Protein AF-A0AAC8YGW6-F1 (afdb_monomer_lite)

Radius of gyration: 18.05 Å; chains: 1; bounding box: 56×26×23 Å

Foldseek 3Di:
DDFDPDWDQALLPRHIRDGGFAWDQDDPPRDIHGPVSPPSSPDPPPPDPPQDQDPPPRDGCPDVCPPVPDPDD

Structure (mmCIF, N/CA/C/O backbone):
data_AF-A0AAC8YGW6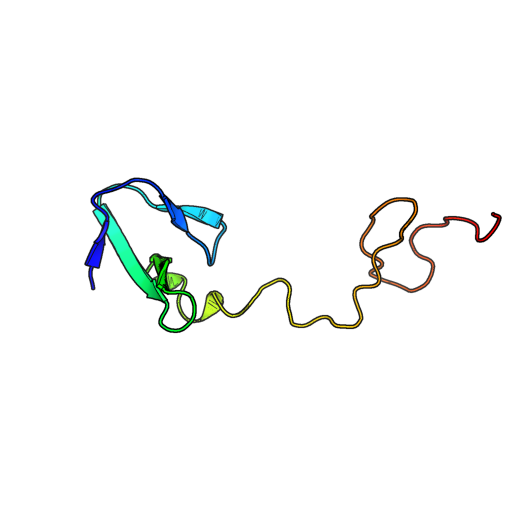-F1
#
_entry.id   AF-A0AAC8YGW6-F1
#
loop_
_atom_site.group_PDB
_atom_site.id
_atom_site.type_symbol
_atom_site.label_atom_id
_atom_site.label_alt_id
_atom_site.label_comp_id
_atom_site.label_asym_id
_atom_site.label_entity_id
_atom_site.label_seq_id
_atom_site.pdbx_PDB_ins_code
_atom_site.Cartn_x
_atom_site.Cartn_y
_atom_site.Cartn_z
_atom_site.occupancy
_atom_site.B_iso_or_equiv
_atom_site.auth_seq_id
_atom_site.auth_comp_id
_atom_site.auth_asym_id
_atom_site.auth_atom_id
_atom_site.pdbx_PDB_model_num
ATOM 1 N N . MET A 1 1 ? -13.462 1.489 6.504 1.00 72.75 1 MET A N 1
ATOM 2 C CA . MET A 1 1 ? -12.985 1.130 5.153 1.00 72.75 1 MET A CA 1
ATOM 3 C C . MET A 1 1 ? -12.988 2.375 4.282 1.00 72.75 1 MET A C 1
ATOM 5 O O . MET A 1 1 ? -14.048 2.966 4.102 1.00 72.75 1 MET A O 1
ATOM 9 N N . ILE A 1 2 ? -11.813 2.799 3.815 1.00 90.00 2 ILE A N 1
ATOM 10 C CA . ILE A 1 2 ? -11.638 3.942 2.910 1.00 90.00 2 ILE A CA 1
ATOM 11 C C . ILE A 1 2 ? -11.253 3.382 1.537 1.00 90.00 2 ILE A C 1
ATOM 13 O O . ILE A 1 2 ? -10.514 2.405 1.453 1.00 90.00 2 ILE A O 1
ATOM 17 N N . THR A 1 3 ? -11.761 3.984 0.466 1.00 94.88 3 THR A N 1
ATOM 18 C CA . THR A 1 3 ? -11.376 3.632 -0.906 1.00 94.88 3 THR A CA 1
ATOM 19 C C . THR A 1 3 ? -10.396 4.671 -1.433 1.00 94.88 3 THR A C 1
ATOM 21 O O . THR A 1 3 ? -10.653 5.876 -1.331 1.00 94.88 3 THR A O 1
ATOM 24 N N . ALA A 1 4 ? -9.274 4.217 -1.981 1.00 93.50 4 ALA A N 1
ATOM 25 C CA . ALA A 1 4 ? -8.267 5.079 -2.570 1.00 93.50 4 ALA A CA 1
ATOM 26 C C . ALA A 1 4 ? -8.833 5.827 -3.784 1.00 93.50 4 ALA A C 1
ATOM 28 O O . ALA A 1 4 ? -9.536 5.260 -4.617 1.00 93.50 4 ALA A O 1
ATOM 29 N N . ARG A 1 5 ? -8.511 7.121 -3.867 1.00 93.69 5 ARG A N 1
ATOM 30 C CA . ARG A 1 5 ? -8.792 8.001 -5.020 1.00 93.69 5 ARG A CA 1
ATOM 31 C C . ARG A 1 5 ? -7.525 8.676 -5.539 1.00 93.69 5 ARG A C 1
ATOM 33 O O . ARG A 1 5 ? -7.550 9.770 -6.096 1.00 93.69 5 ARG A O 1
ATOM 40 N N . PHE A 1 6 ? -6.394 8.063 -5.226 1.00 91.75 6 PHE A N 1
ATOM 41 C CA . PHE A 1 6 ? -5.058 8.549 -5.505 1.00 91.75 6 PHE A CA 1
ATOM 42 C C . PHE A 1 6 ? -4.154 7.350 -5.755 1.00 91.75 6 PHE A C 1
ATOM 44 O O . PHE A 1 6 ? -4.456 6.236 -5.329 1.00 91.75 6 PHE A O 1
ATOM 51 N N . THR A 1 7 ? -3.021 7.603 -6.400 1.00 93.50 7 THR A N 1
ATOM 52 C CA . THR A 1 7 ? -1.960 6.611 -6.539 1.00 93.50 7 THR A CA 1
ATOM 53 C C . THR A 1 7 ? -0.864 6.907 -5.526 1.00 93.50 7 THR A C 1
ATOM 55 O O . THR A 1 7 ? -0.343 8.021 -5.481 1.00 93.50 7 THR A O 1
ATOM 58 N N . ALA A 1 8 ? -0.517 5.923 -4.703 1.00 91.19 8 ALA A N 1
ATOM 59 C CA . ALA A 1 8 ? 0.580 6.011 -3.740 1.00 91.19 8 ALA A CA 1
ATOM 60 C C . ALA A 1 8 ? 1.272 4.655 -3.610 1.00 91.19 8 ALA A C 1
ATOM 62 O O . ALA A 1 8 ? 0.825 3.663 -4.173 1.00 91.19 8 ALA A O 1
ATOM 63 N N . ARG A 1 9 ? 2.369 4.591 -2.859 1.00 92.44 9 ARG A N 1
ATOM 64 C CA . ARG A 1 9 ? 3.016 3.323 -2.522 1.00 92.44 9 ARG A CA 1
ATOM 65 C C . ARG A 1 9 ? 2.514 2.855 -1.159 1.00 92.44 9 ARG A C 1
ATOM 67 O O . ARG A 1 9 ? 2.607 3.613 -0.199 1.00 92.44 9 ARG A O 1
ATOM 74 N N . CYS A 1 10 ? 1.995 1.631 -1.081 1.00 90.00 10 CYS A N 1
ATOM 75 C CA . CYS A 1 10 ? 1.636 1.000 0.185 1.00 90.00 10 CYS A CA 1
ATOM 76 C C . CYS A 1 10 ? 2.900 0.780 1.015 1.00 90.00 10 CYS A C 1
ATOM 78 O O . CYS A 1 10 ? 3.861 0.182 0.526 1.00 90.00 10 CYS A O 1
ATOM 80 N N . TRP A 1 11 ? 2.890 1.227 2.268 1.00 85.38 11 TRP A N 1
ATOM 81 C CA . TRP A 1 11 ? 4.038 1.045 3.154 1.00 85.38 11 TRP A CA 1
ATOM 82 C C . TRP A 1 11 ? 4.233 -0.406 3.615 1.00 85.38 11 TRP A C 1
ATOM 84 O O . TRP A 1 11 ? 5.365 -0.842 3.764 1.00 85.38 11 TRP A O 1
ATOM 94 N N . GLY A 1 12 ? 3.157 -1.187 3.761 1.00 85.12 12 GLY A N 1
ATOM 95 C CA . GLY A 1 12 ? 3.255 -2.579 4.223 1.00 85.12 12 GLY A CA 1
ATOM 96 C C . GLY A 1 12 ? 3.820 -3.549 3.177 1.00 85.12 12 GLY A C 1
ATOM 97 O O . GLY A 1 12 ? 4.646 -4.393 3.497 1.00 85.12 12 GLY A O 1
ATOM 98 N N . CYS A 1 13 ? 3.405 -3.431 1.909 1.00 87.06 13 CYS A N 1
ATOM 99 C CA . CYS A 1 13 ? 3.796 -4.376 0.847 1.00 87.06 13 CYS A CA 1
ATOM 100 C C . CYS A 1 13 ? 4.629 -3.759 -0.286 1.00 87.06 13 CYS A C 1
ATOM 102 O O . CYS A 1 13 ? 4.929 -4.434 -1.272 1.00 87.06 13 CYS A O 1
ATOM 104 N N . HIS A 1 14 ? 4.947 -2.464 -0.202 1.00 87.81 14 HIS A N 1
ATOM 105 C CA . HIS A 1 14 ? 5.712 -1.700 -1.197 1.00 87.81 14 HIS A CA 1
ATOM 106 C C . HIS A 1 14 ? 5.132 -1.673 -2.624 1.00 87.81 14 HIS A C 1
ATOM 108 O O . HIS A 1 14 ? 5.773 -1.120 -3.526 1.00 87.81 14 HIS A O 1
ATOM 114 N N . SER A 1 15 ? 3.927 -2.211 -2.824 1.00 89.25 15 SER A N 1
ATOM 115 C CA . SER A 1 15 ? 3.181 -2.178 -4.085 1.00 89.25 15 SER A CA 1
ATOM 116 C C . SER A 1 15 ? 2.400 -0.872 -4.233 1.00 89.25 15 SER A C 1
ATOM 118 O O . SER A 1 15 ? 2.203 -0.140 -3.260 1.00 89.25 15 SER A O 1
ATOM 120 N N . LEU A 1 16 ? 1.973 -0.553 -5.454 1.00 95.06 16 LEU A N 1
ATOM 121 C CA . LEU A 1 16 ? 1.149 0.627 -5.700 1.00 95.06 16 LEU A CA 1
ATOM 122 C C . LEU A 1 16 ? -0.270 0.413 -5.168 1.00 95.06 16 LEU A C 1
ATOM 124 O O . LEU A 1 16 ? -0.875 -0.617 -5.432 1.00 95.06 16 LEU A O 1
ATOM 128 N N . ILE A 1 17 ? -0.766 1.422 -4.463 1.00 95.12 17 ILE A N 1
ATOM 129 C CA . ILE A 1 17 ? -2.180 1.672 -4.199 1.00 95.12 17 ILE A CA 1
ATOM 130 C C . ILE A 1 17 ? -2.722 2.397 -5.430 1.00 95.12 17 ILE A C 1
ATOM 132 O O . ILE A 1 17 ? -2.157 3.419 -5.832 1.00 95.12 17 ILE A O 1
ATOM 136 N N . LEU A 1 18 ? -3.796 1.889 -6.018 1.00 96.06 18 LEU A N 1
ATOM 137 C CA . LEU A 1 18 ? -4.490 2.444 -7.175 1.00 96.06 18 LEU A CA 1
ATOM 138 C C . LEU A 1 18 ? -5.870 2.990 -6.784 1.00 96.06 18 LEU A C 1
ATOM 140 O O . LEU A 1 18 ? -6.365 2.777 -5.679 1.00 96.06 18 LEU A O 1
ATOM 144 N N . ASP A 1 19 ? -6.505 3.718 -7.704 1.00 95.81 19 ASP A N 1
ATOM 145 C CA . ASP A 1 19 ? -7.899 4.141 -7.535 1.00 95.81 19 ASP A CA 1
ATOM 146 C C . ASP A 1 19 ? -8.811 2.915 -7.378 1.00 95.81 19 ASP A C 1
ATOM 148 O O . ASP A 1 19 ? -8.705 1.948 -8.133 1.00 95.81 19 ASP A O 1
ATOM 152 N N . GLY A 1 20 ? -9.692 2.953 -6.380 1.00 93.56 20 GLY A N 1
ATOM 153 C CA . GLY A 1 20 ? -10.593 1.845 -6.067 1.00 93.56 20 GLY A CA 1
ATOM 154 C C . GLY A 1 20 ? -10.051 0.839 -5.049 1.00 93.56 20 GLY A C 1
ATOM 155 O O . GLY A 1 20 ? -10.845 0.059 -4.520 1.00 93.56 20 GLY A O 1
ATOM 156 N N . ASP A 1 21 ? -8.759 0.877 -4.708 1.00 93.88 21 ASP A N 1
ATOM 157 C CA . ASP A 1 21 ? -8.203 -0.032 -3.704 1.00 93.88 21 ASP A CA 1
ATOM 158 C C . ASP A 1 21 ? -8.755 0.249 -2.302 1.00 93.88 21 ASP A C 1
ATOM 160 O O . ASP A 1 21 ? -8.967 1.395 -1.889 1.00 93.88 21 ASP A O 1
ATOM 164 N N . ALA A 1 22 ? -8.971 -0.825 -1.543 1.00 94.31 22 ALA A N 1
ATOM 165 C CA . ALA A 1 22 ? -9.331 -0.742 -0.137 1.00 94.31 22 ALA A CA 1
ATOM 166 C C . ALA A 1 22 ? -8.096 -0.365 0.686 1.00 94.31 22 ALA A C 1
ATOM 168 O O . ALA A 1 22 ? -7.136 -1.134 0.757 1.00 94.31 22 ALA A O 1
ATOM 169 N N . ILE A 1 23 ? -8.138 0.797 1.333 1.00 93.31 23 ILE A N 1
ATOM 170 C CA . ILE A 1 23 ? -7.031 1.330 2.125 1.00 93.31 23 ILE A CA 1
ATOM 171 C C . ILE A 1 23 ? -7.460 1.701 3.540 1.00 93.31 23 ILE A C 1
ATOM 173 O O . ILE A 1 23 ? -8.635 1.943 3.838 1.00 93.31 23 ILE A O 1
ATOM 177 N N . GLU A 1 24 ? -6.463 1.795 4.406 1.00 91.62 24 GLU A N 1
ATOM 178 C CA . GLU A 1 24 ? -6.584 2.315 5.756 1.00 91.62 24 GLU A CA 1
ATOM 179 C C . GLU A 1 24 ? -5.328 3.118 6.121 1.00 91.62 24 GLU A C 1
ATOM 181 O O . GLU A 1 24 ? -4.291 3.039 5.454 1.00 91.62 24 GLU A O 1
ATOM 186 N N . ARG A 1 25 ? -5.457 3.975 7.136 1.00 88.00 25 ARG A N 1
ATOM 187 C CA . ARG A 1 25 ? -4.360 4.799 7.632 1.00 88.00 25 ARG A CA 1
ATOM 188 C C . ARG A 1 25 ? -3.763 4.130 8.858 1.00 88.00 25 ARG A C 1
ATOM 190 O O . ARG A 1 25 ? -4.468 3.933 9.843 1.00 88.00 25 ARG A O 1
ATOM 197 N N . GLU A 1 26 ? -2.483 3.806 8.788 1.00 85.50 26 GLU A N 1
ATOM 198 C CA . GLU A 1 26 ? -1.762 3.208 9.903 1.00 85.50 26 GLU A CA 1
ATOM 199 C C . GLU A 1 26 ? -1.666 4.217 11.060 1.00 85.50 26 GLU A C 1
ATOM 201 O O . GLU A 1 26 ? -1.438 5.412 10.843 1.00 85.50 26 GLU A O 1
ATOM 206 N N . ALA A 1 27 ? -1.956 3.762 12.279 1.00 83.19 27 ALA A N 1
ATOM 207 C CA . ALA A 1 27 ? -2.205 4.652 13.409 1.00 83.19 27 ALA A CA 1
ATOM 208 C C . ALA A 1 27 ? -0.934 5.329 13.949 1.00 83.19 27 ALA A C 1
ATOM 210 O O . ALA A 1 27 ? -1.030 6.433 14.483 1.00 83.19 27 ALA A O 1
ATOM 211 N N . GLU A 1 28 ? 0.232 4.695 13.812 1.00 80.44 28 GLU A N 1
ATOM 212 C CA . GLU A 1 28 ? 1.489 5.138 14.424 1.00 80.44 28 GLU A CA 1
ATOM 213 C C . GLU A 1 28 ? 2.261 6.074 13.483 1.00 80.44 28 GLU A C 1
ATOM 215 O O . GLU A 1 28 ? 2.689 7.159 13.878 1.00 80.44 28 GLU A O 1
ATOM 220 N N . THR A 1 29 ? 2.383 5.700 12.211 1.00 82.38 29 THR A N 1
ATOM 221 C CA . THR A 1 29 ? 3.096 6.448 11.168 1.00 82.38 29 THR A CA 1
ATOM 222 C C . THR A 1 29 ? 2.187 7.412 1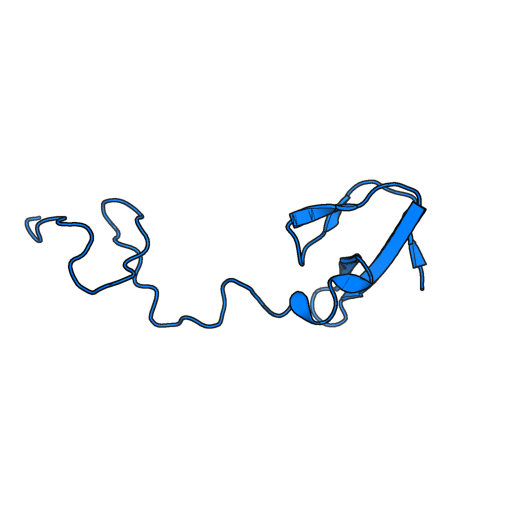0.409 1.00 82.38 29 THR A C 1
ATOM 224 O O . THR A 1 29 ? 2.658 8.358 9.772 1.00 82.38 29 THR A O 1
ATOM 227 N N . GLY A 1 30 ? 0.868 7.197 10.446 1.00 85.94 30 GLY A N 1
ATOM 228 C CA . GLY A 1 30 ? -0.091 7.976 9.669 1.00 85.94 30 GLY A CA 1
ATOM 229 C C . GLY A 1 30 ? 0.002 7.741 8.158 1.00 85.94 30 GLY A C 1
ATOM 230 O O . GLY A 1 30 ? -0.505 8.570 7.391 1.00 85.94 30 GLY A O 1
ATOM 231 N N . GLN A 1 31 ? 0.661 6.666 7.724 1.00 88.38 31 GLN A N 1
ATOM 232 C CA . GLN A 1 31 ? 0.841 6.322 6.316 1.00 88.38 31 GLN A CA 1
ATOM 233 C C . GLN A 1 31 ? -0.349 5.530 5.764 1.00 88.38 31 GLN A C 1
ATOM 235 O O . GLN A 1 31 ? -1.116 4.914 6.504 1.00 88.38 31 GLN A O 1
ATOM 240 N N . TRP A 1 32 ? -0.518 5.570 4.442 1.00 90.50 32 TRP A N 1
ATOM 241 C CA . TRP A 1 32 ? -1.567 4.823 3.749 1.00 90.50 32 TRP A CA 1
ATOM 242 C C . TRP A 1 32 ? -1.091 3.419 3.393 1.00 90.50 32 TRP A C 1
ATOM 244 O O . TRP A 1 32 ? -0.026 3.241 2.796 1.00 90.50 32 TRP A O 1
ATOM 254 N N . VAL A 1 33 ? -1.915 2.430 3.720 1.00 92.00 33 VAL A N 1
ATOM 255 C CA . VAL A 1 33 ? -1.664 1.018 3.425 1.00 92.00 33 VAL A CA 1
ATOM 256 C C . VAL A 1 33 ? -2.933 0.359 2.897 1.00 92.00 33 VAL A C 1
ATOM 258 O O . VAL A 1 33 ? -4.036 0.848 3.146 1.00 92.00 33 VAL A O 1
ATOM 261 N N . HIS A 1 34 ? -2.801 -0.743 2.154 1.00 93.25 34 HIS A N 1
ATOM 262 C CA . HIS A 1 34 ? -3.968 -1.564 1.825 1.00 93.25 34 HIS A CA 1
ATOM 263 C C . HIS A 1 34 ? -4.616 -2.077 3.112 1.00 93.25 34 HIS A C 1
ATOM 265 O O . HIS A 1 34 ? -3.918 -2.341 4.091 1.00 93.25 34 HIS A O 1
ATOM 271 N N . LEU A 1 35 ? -5.934 -2.264 3.095 1.00 88.94 35 LEU A N 1
ATOM 272 C CA . LEU A 1 35 ? -6.685 -2.779 4.241 1.00 88.94 35 LEU A CA 1
ATOM 273 C C . LEU A 1 35 ? -6.120 -4.122 4.743 1.00 88.94 35 LEU A C 1
ATOM 275 O O . LEU A 1 35 ? -6.059 -4.348 5.943 1.00 88.94 35 LEU A O 1
ATOM 279 N N . ASP A 1 36 ? -5.649 -4.967 3.823 1.00 87.25 36 ASP A N 1
ATOM 280 C CA . ASP A 1 36 ? -5.042 -6.276 4.116 1.00 87.25 36 ASP A CA 1
ATOM 281 C C . ASP A 1 36 ? -3.576 -6.181 4.592 1.00 87.25 36 ASP A C 1
ATOM 283 O O . ASP A 1 36 ? -3.011 -7.130 5.123 1.00 87.25 36 ASP A O 1
ATOM 287 N N . CYS A 1 37 ? -2.933 -5.021 4.425 1.00 85.62 37 CYS A N 1
ATOM 288 C CA . CYS A 1 37 ? -1.560 -4.792 4.883 1.00 85.62 37 CYS A CA 1
ATOM 289 C C . CYS A 1 37 ? -1.476 -4.382 6.365 1.00 85.62 37 CYS A C 1
ATOM 291 O O . CYS A 1 37 ? -0.375 -4.290 6.902 1.00 85.62 37 CYS A O 1
ATOM 293 N N . LEU A 1 38 ? -2.603 -4.169 7.050 1.00 76.62 38 LEU A N 1
ATOM 294 C CA . LEU A 1 38 ? -2.662 -4.063 8.512 1.00 76.62 38 LEU A CA 1
ATOM 295 C C . LEU A 1 38 ? -2.961 -5.450 9.103 1.00 76.62 38 LEU A C 1
ATOM 297 O O . LEU A 1 38 ? -3.921 -6.072 8.653 1.00 76.62 38 LEU A O 1
ATOM 301 N N . PRO A 1 39 ? -2.215 -5.968 10.104 1.00 63.19 39 PRO A N 1
ATOM 302 C CA . PRO A 1 39 ? -1.119 -5.387 10.900 1.00 63.19 39 PRO A CA 1
ATOM 303 C C . PRO A 1 39 ? 0.305 -5.685 10.369 1.00 63.19 39 PRO A C 1
ATOM 305 O O . PRO A 1 39 ? 1.282 -5.465 11.081 1.00 63.19 39 PRO A O 1
ATOM 308 N N . LEU A 1 40 ? 0.448 -6.171 9.129 1.00 56.22 40 LEU A N 1
ATOM 309 C CA . LEU A 1 40 ? 1.740 -6.510 8.498 1.00 56.22 40 LEU A CA 1
ATOM 310 C C . LEU A 1 40 ? 2.704 -5.317 8.331 1.00 56.22 40 LEU A C 1
ATOM 312 O O . LEU A 1 40 ? 3.890 -5.526 8.097 1.00 56.22 40 LEU A O 1
ATOM 316 N N . SER A 1 41 ? 2.230 -4.076 8.484 1.00 51.78 41 SER A N 1
ATOM 317 C CA . SER A 1 41 ? 3.075 -2.872 8.549 1.00 51.78 41 SER A CA 1
ATOM 318 C C . SER A 1 41 ? 4.030 -2.843 9.750 1.00 51.78 41 SER A C 1
ATOM 320 O O . SER A 1 41 ? 4.931 -2.006 9.778 1.00 51.78 41 SER A O 1
ATOM 322 N N . GLN A 1 42 ? 3.881 -3.762 10.713 1.00 53.50 42 GLN A N 1
ATOM 323 C CA . GLN A 1 42 ? 4.901 -4.051 11.720 1.00 53.50 42 GLN A CA 1
ATOM 324 C C . GLN A 1 42 ? 6.086 -4.778 11.062 1.00 53.50 42 GLN A C 1
ATOM 326 O O . GLN A 1 42 ? 6.278 -5.970 11.242 1.00 53.50 42 GLN A O 1
ATOM 331 N N . HIS A 1 43 ? 6.858 -4.031 10.273 1.00 49.34 43 HIS A N 1
ATOM 332 C CA . HIS A 1 43 ? 8.235 -4.312 9.871 1.00 49.34 43 HIS A CA 1
ATOM 333 C C . HIS A 1 43 ? 8.577 -5.711 9.297 1.00 49.34 43 HIS A C 1
ATOM 335 O O . HIS A 1 43 ? 8.790 -6.651 10.057 1.00 49.34 43 HIS A O 1
ATOM 341 N N . PRO A 1 44 ? 8.898 -5.841 7.993 1.00 51.78 44 PRO A N 1
ATOM 342 C CA . PRO A 1 44 ? 9.763 -6.937 7.541 1.00 51.78 44 PRO A CA 1
ATOM 343 C C . PRO A 1 44 ? 11.257 -6.714 7.878 1.00 51.78 44 PRO A C 1
ATOM 345 O O . PRO A 1 44 ? 12.056 -7.627 7.696 1.00 51.78 44 PRO A O 1
ATOM 348 N N . ASP A 1 45 ? 11.644 -5.524 8.367 1.00 50.47 45 ASP A N 1
ATOM 349 C CA . ASP A 1 45 ? 13.050 -5.121 8.575 1.00 50.47 45 ASP A CA 1
ATOM 350 C C . ASP A 1 45 ? 13.414 -4.715 10.024 1.00 50.47 45 ASP A C 1
ATOM 352 O O . ASP A 1 45 ? 14.502 -4.192 10.247 1.00 50.47 45 ASP A O 1
ATOM 356 N N . ALA A 1 46 ? 12.551 -4.936 11.025 1.00 49.97 46 ALA A N 1
ATOM 357 C CA . ALA A 1 46 ? 12.848 -4.564 12.424 1.00 49.97 46 ALA A CA 1
ATOM 358 C C . ALA A 1 46 ? 12.753 -5.692 13.455 1.00 49.97 46 ALA A C 1
ATOM 360 O O . ALA A 1 46 ? 12.779 -5.406 14.647 1.00 49.97 46 ALA A O 1
ATOM 361 N N . ASP A 1 47 ? 12.739 -6.953 13.027 1.00 46.00 47 ASP A N 1
ATOM 362 C CA . ASP A 1 47 ? 13.008 -8.074 13.935 1.00 46.00 47 ASP A CA 1
ATOM 363 C C . ASP A 1 47 ? 14.084 -8.994 13.358 1.00 46.00 47 ASP A C 1
ATOM 365 O O . ASP A 1 47 ? 13.896 -10.185 13.158 1.00 46.00 47 ASP A O 1
ATOM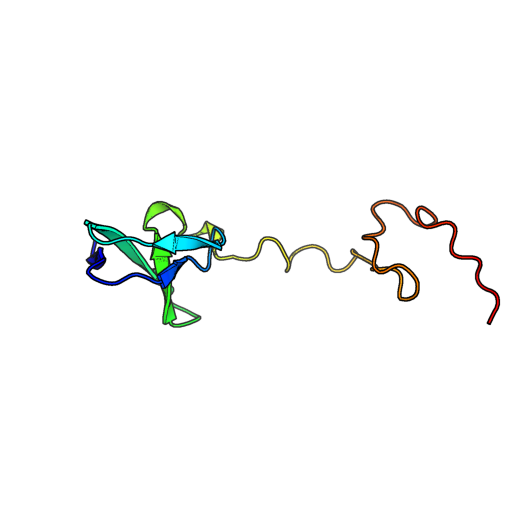 369 N N . ASP A 1 48 ? 15.240 -8.416 13.039 1.00 50.56 48 ASP A N 1
ATOM 370 C CA . ASP A 1 48 ? 16.479 -9.178 13.143 1.00 50.56 48 ASP A CA 1
ATOM 371 C C . ASP A 1 48 ? 17.612 -8.231 13.578 1.00 50.56 48 ASP A C 1
ATOM 373 O O . ASP A 1 48 ? 18.337 -7.679 12.745 1.00 50.56 48 ASP A O 1
ATOM 377 N N . PRO A 1 49 ? 17.780 -7.990 14.895 1.00 52.19 49 PRO A N 1
ATOM 378 C CA . PRO A 1 49 ? 18.934 -7.255 15.420 1.00 52.19 49 PRO A CA 1
ATOM 379 C C . PRO A 1 49 ? 20.271 -7.981 15.167 1.00 52.19 49 PRO A C 1
ATOM 381 O O . PRO A 1 49 ? 21.319 -7.477 15.564 1.00 52.19 49 PRO A O 1
ATOM 384 N N . ASN A 1 50 ? 20.247 -9.151 14.522 1.00 51.03 50 ASN A N 1
ATOM 385 C CA . ASN A 1 50 ? 21.391 -9.994 14.209 1.00 51.03 50 ASN A CA 1
ATOM 386 C C . ASN A 1 50 ? 21.688 -10.047 12.693 1.00 51.03 50 ASN A C 1
ATOM 388 O O . ASN A 1 50 ? 22.526 -10.832 12.243 1.00 51.03 50 ASN A O 1
ATOM 392 N N . ARG A 1 51 ? 21.038 -9.199 11.880 1.00 55.62 51 ARG A N 1
ATOM 393 C CA . ARG A 1 51 ? 21.273 -9.124 10.436 1.00 55.62 51 ARG A CA 1
ATOM 394 C C . ARG A 1 51 ? 22.495 -8.257 10.171 1.00 55.62 51 ARG A C 1
ATOM 396 O O . ARG A 1 51 ? 22.403 -7.141 9.666 1.00 55.62 51 ARG A O 1
ATOM 403 N N . GLU A 1 52 ? 23.659 -8.778 10.540 1.00 62.00 52 GLU A N 1
ATOM 404 C CA . GLU A 1 52 ? 24.949 -8.147 10.286 1.00 62.00 52 GLU A CA 1
ATOM 405 C C . GLU A 1 52 ? 25.182 -8.048 8.770 1.00 62.00 52 GLU A C 1
ATOM 407 O O . GLU A 1 52 ? 25.577 -9.002 8.096 1.00 62.00 52 GLU A O 1
ATOM 412 N N . VAL A 1 53 ? 24.903 -6.884 8.186 1.00 68.06 53 VAL A N 1
ATOM 413 C CA . VAL A 1 53 ? 25.243 -6.610 6.788 1.00 68.06 53 VAL A CA 1
ATOM 414 C C . VAL A 1 53 ? 26.751 -6.400 6.697 1.00 68.06 53 VAL A C 1
ATOM 416 O O . VAL A 1 53 ? 27.324 -5.607 7.441 1.00 68.06 53 VAL A O 1
ATOM 419 N N . CYS A 1 54 ? 27.417 -7.102 5.779 1.00 65.56 54 CYS A N 1
ATOM 420 C CA . CYS A 1 54 ? 28.849 -6.900 5.581 1.00 65.56 54 CYS A CA 1
ATOM 421 C C . CYS A 1 54 ? 29.118 -5.475 5.046 1.00 65.56 54 CYS A C 1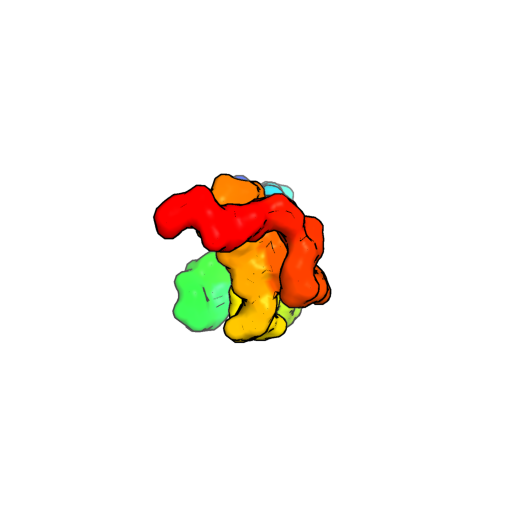
ATOM 423 O O . CYS A 1 54 ? 28.567 -5.128 3.998 1.00 65.56 54 CYS A O 1
ATOM 425 N N . PRO A 1 55 ? 29.995 -4.669 5.678 1.00 61.34 55 PRO A N 1
ATOM 426 C CA . PRO A 1 55 ? 30.271 -3.294 5.245 1.00 61.34 55 PRO A CA 1
ATOM 427 C C . PRO A 1 55 ? 31.042 -3.204 3.918 1.00 61.34 55 PRO A C 1
ATOM 429 O O . PRO A 1 55 ? 31.176 -2.120 3.363 1.00 61.34 55 PRO A O 1
ATOM 432 N N . VAL A 1 56 ? 31.556 -4.326 3.403 1.00 64.44 56 VAL A N 1
ATOM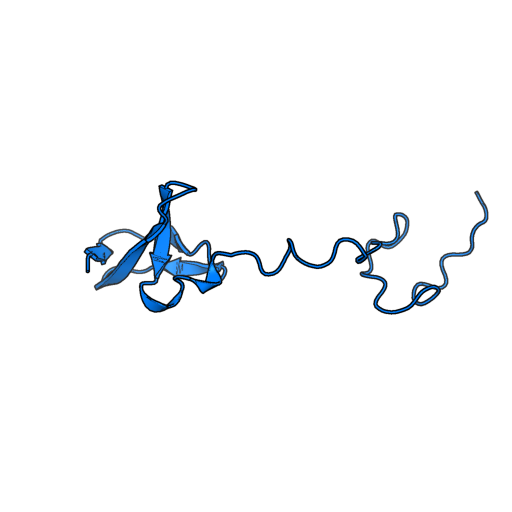 433 C CA . VAL A 1 56 ? 32.358 -4.370 2.170 1.00 64.44 56 VAL A CA 1
ATOM 434 C C . VAL A 1 56 ? 31.497 -4.693 0.946 1.00 64.44 56 VAL A C 1
ATOM 436 O O . VAL A 1 56 ? 31.591 -4.023 -0.076 1.00 64.44 56 VAL A O 1
ATOM 439 N N . CYS A 1 57 ? 30.642 -5.715 1.033 1.00 69.44 57 CYS A N 1
ATOM 440 C CA . CYS A 1 57 ? 29.851 -6.200 -0.107 1.00 69.44 57 CYS A CA 1
ATOM 441 C C . CYS A 1 57 ? 28.341 -5.956 0.026 1.00 69.44 57 CYS A C 1
ATOM 443 O O 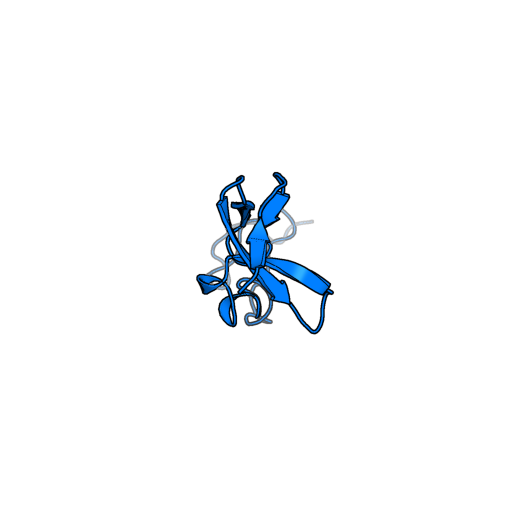. CYS A 1 57 ? 27.583 -6.351 -0.858 1.00 69.44 57 CYS A O 1
ATOM 445 N N . HIS A 1 58 ? 27.895 -5.369 1.142 1.00 67.19 58 HIS A N 1
ATOM 446 C CA . HIS A 1 58 ? 26.487 -5.111 1.475 1.00 67.19 58 HIS A CA 1
ATOM 447 C C . HIS A 1 58 ? 25.559 -6.332 1.370 1.00 67.19 58 HIS A C 1
ATOM 449 O O . HIS A 1 58 ? 24.339 -6.205 1.282 1.00 67.19 58 HIS A O 1
ATOM 455 N N . THR A 1 59 ? 26.129 -7.537 1.405 1.00 64.06 59 THR A N 1
ATOM 456 C CA . THR A 1 59 ? 25.361 -8.778 1.425 1.00 64.06 59 THR A CA 1
ATOM 457 C C . THR A 1 59 ? 24.888 -9.053 2.848 1.00 64.06 59 THR A C 1
ATOM 459 O O . THR A 1 59 ? 25.653 -8.943 3.810 1.00 64.06 59 THR A O 1
ATOM 462 N N . VAL A 1 60 ? 23.616 -9.429 2.968 1.00 64.31 60 VAL A N 1
ATOM 463 C CA . VAL A 1 60 ? 23.006 -9.902 4.212 1.00 64.31 60 VAL A CA 1
ATOM 464 C C . VAL A 1 60 ? 23.706 -11.189 4.653 1.00 64.31 60 VAL A C 1
ATOM 466 O O . VAL A 1 60 ? 23.598 -12.210 3.967 1.00 64.31 60 VAL A O 1
ATOM 469 N N . ARG A 1 61 ? 24.400 -11.174 5.798 1.00 57.09 61 ARG A N 1
ATOM 470 C CA . ARG A 1 61 ? 24.979 -12.395 6.374 1.00 57.09 61 ARG A CA 1
ATOM 471 C C . ARG A 1 61 ? 23.852 -13.233 6.975 1.00 57.09 61 ARG A C 1
ATOM 473 O O . ARG A 1 61 ? 23.365 -12.953 8.057 1.00 57.09 61 ARG A O 1
ATOM 480 N N . THR A 1 62 ? 23.419 -14.263 6.257 1.00 54.91 62 THR A N 1
ATOM 481 C CA . THR A 1 62 ? 22.522 -15.301 6.800 1.00 54.91 62 THR A CA 1
ATOM 482 C C . THR A 1 62 ? 23.272 -16.298 7.691 1.00 54.91 62 THR A C 1
ATOM 484 O O . THR A 1 62 ? 22.646 -17.038 8.442 1.00 54.91 62 THR A O 1
ATOM 487 N N . VAL A 1 63 ? 24.610 -16.311 7.625 1.00 55.91 63 VAL A N 1
ATOM 488 C CA . VAL A 1 63 ? 25.515 -17.131 8.441 1.00 55.91 63 VAL A CA 1
ATOM 489 C C . VAL A 1 63 ? 26.807 -16.334 8.657 1.00 55.91 63 VAL A C 1
ATOM 491 O O . VAL A 1 63 ? 27.303 -15.698 7.718 1.00 55.91 63 VAL A O 1
ATOM 494 N N . THR A 1 64 ? 27.368 -16.349 9.866 1.00 51.84 64 THR A N 1
ATOM 495 C CA . THR A 1 64 ? 28.672 -15.738 10.171 1.00 51.84 64 THR A CA 1
ATOM 496 C C . THR A 1 64 ? 29.729 -16.313 9.213 1.00 51.84 64 THR A C 1
ATOM 498 O O . THR A 1 64 ? 29.913 -17.525 9.154 1.00 51.84 64 THR A O 1
ATOM 501 N N . GLY A 1 65 ? 30.372 -15.461 8.401 1.00 54.09 65 GLY A N 1
ATOM 502 C CA . GLY A 1 65 ? 31.382 -15.867 7.405 1.00 54.09 65 GLY A CA 1
ATOM 503 C C . GLY A 1 65 ? 30.900 -16.045 5.953 1.00 54.09 65 GLY A C 1
ATOM 504 O O . GLY A 1 65 ? 31.722 -16.283 5.073 1.00 54.09 65 GLY A O 1
ATOM 505 N N . ALA A 1 66 ? 29.607 -15.871 5.646 1.00 55.81 66 ALA A N 1
ATOM 506 C CA . ALA A 1 66 ? 29.062 -16.155 4.306 1.00 55.81 66 ALA A CA 1
ATOM 507 C C . ALA A 1 66 ? 29.587 -15.260 3.161 1.00 55.81 66 ALA A C 1
ATOM 509 O O . ALA A 1 66 ? 29.470 -15.630 1.996 1.00 55.81 66 ALA A O 1
ATOM 510 N N . CYS A 1 67 ? 30.150 -14.084 3.456 1.00 64.94 67 CYS A N 1
ATOM 511 C CA . CYS A 1 67 ? 30.570 -13.145 2.414 1.00 64.94 67 CYS A CA 1
ATOM 512 C C . CYS A 1 67 ? 32.024 -13.305 1.948 1.00 64.94 67 CYS A C 1
ATOM 514 O O . CYS A 1 67 ? 32.388 -12.636 0.986 1.00 64.94 67 CYS A O 1
ATOM 516 N N . MET A 1 68 ? 32.845 -14.151 2.597 1.00 61.19 68 MET A N 1
ATOM 517 C CA . MET A 1 68 ? 34.277 -14.344 2.271 1.00 61.19 68 MET A CA 1
ATOM 518 C C . MET A 1 68 ? 35.057 -13.022 2.072 1.00 61.19 68 MET A C 1
ATOM 520 O O . MET A 1 68 ? 36.074 -12.990 1.385 1.00 61.19 68 MET A O 1
ATOM 524 N N . CYS A 1 69 ? 34.569 -11.910 2.637 1.00 64.06 69 CYS A N 1
ATOM 525 C CA . CYS A 1 69 ? 35.290 -10.644 2.643 1.00 64.06 69 CYS A CA 1
ATOM 526 C C . CYS A 1 69 ? 36.353 -10.780 3.723 1.00 64.06 69 CYS A C 1
ATOM 528 O O . CYS A 1 69 ? 36.028 -10.713 4.907 1.00 64.06 69 CYS A O 1
ATOM 530 N N . ASP A 1 70 ? 37.564 -11.077 3.275 1.00 54.22 70 ASP A N 1
ATOM 531 C CA . ASP A 1 70 ? 38.772 -11.203 4.076 1.00 54.22 70 ASP A CA 1
ATOM 532 C C . ASP A 1 70 ? 38.944 -9.952 4.955 1.00 54.22 70 ASP A C 1
ATOM 534 O O . ASP A 1 70 ? 38.829 -8.822 4.470 1.00 54.22 70 ASP A O 1
ATOM 538 N N . GLU A 1 71 ? 39.141 -10.149 6.259 1.00 55.56 71 GLU A N 1
ATOM 539 C CA . GLU A 1 71 ? 39.417 -9.089 7.234 1.00 55.56 71 GLU A CA 1
ATOM 540 C C . GLU A 1 71 ? 40.859 -8.584 7.065 1.00 55.56 71 GLU A C 1
ATOM 542 O O . GLU A 1 71 ? 41.674 -8.723 7.968 1.00 55.56 71 GLU A O 1
ATOM 547 N N . GLU A 1 72 ? 41.195 -8.006 5.911 1.00 51.66 72 GLU A N 1
ATOM 548 C CA . GLU A 1 72 ? 42.484 -7.340 5.702 1.00 51.66 72 GLU A CA 1
ATOM 549 C C . GLU A 1 72 ? 42.285 -5.941 5.106 1.00 51.66 72 GLU A C 1
ATOM 551 O O . GLU A 1 72 ? 42.318 -5.738 3.890 1.00 51.66 72 GLU A O 1
ATOM 556 N N . ALA A 1 73 ? 42.070 -4.965 5.995 1.00 40.81 73 ALA A N 1
ATOM 557 C CA . ALA A 1 73 ? 42.406 -3.554 5.781 1.00 40.81 73 ALA A CA 1
ATOM 558 C C . ALA A 1 73 ? 42.610 -2.831 7.120 1.00 40.81 73 ALA A C 1
ATOM 560 O O . ALA A 1 73 ? 41.670 -2.840 7.947 1.00 40.81 73 ALA A O 1
#

Organism: NCBI:txid1748

Sequence (73 aa):
MITARFTARCWGCHSLILDGDAIEREAETGQWVHLDCLPLSQHPDADDPNREVCPVCHTVRTVTGACMCDEEA

pLDDT: mean 73.77, std 17.32, range [40.81, 96.06]

Secondary structure (DSSP, 8-state):
-EE--S-EE-TTT-PEE-TT-EEEE-TTT--EEEGGGTTTTS-SSSS-TT--B-TTT--B-SSTTTT------